Protein AF-A0A964N5S8-F1 (afdb_monomer)

Radius of gyration: 15.38 Å; Cα contacts (8 Å, |Δi|>4): 65; chains: 1; bounding box: 30×40×35 Å

Sequence (64 aa):
MATSTPTGPHSLATASGLLLGTVSAAMAVGACVGWLLGAGGLGLLVGAVVGIPLAVFVVYRVYS

Nearest PDB structures (foldseek):
  6x89-assembly1_X1  TM=6.660E-01  e=9.939E-01  Vigna radiata
  8esz-assembly1_C2  TM=6.580E-01  e=1.955E+00  Drosophila melanogaster
  7aqq-assembly1_f  TM=4.742E-01  e=9.939E-01  Arabidopsis thaliana
  7ard-assembly1_f  TM=7.665E-01  e=6.288E+00  Polytomella sp. Pringsheim 198.80

Foldseek 3Di:
DDDPDPPDPDHPVVLVCLLVVQLVVLLVQQLVVCVVVVHSPVSSVVSNVVSNVVSVVVSVVVVD

Secondary structure (DSSP, 8-state):
-------SSS-HHHHHHHHHHHHHHHHHHHHHHHHHTT-HHHHHHHHHHHHHHHHHHHHHHHH-

Solvent-accessible surface area (backbone atoms only — not comparable to full-atom values): 3482 Å² total; per-residue (Å²): 134,87,80,81,76,73,86,54,103,72,41,70,71,59,53,52,46,50,36,53,50,39,26,52,50,29,24,52,52,20,24,53,5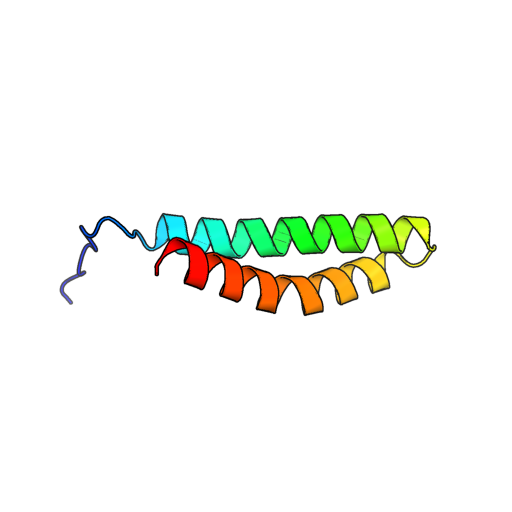3,14,43,77,72,76,37,36,71,59,15,28,50,51,12,42,67,56,12,53,61,51,18,54,50,52,52,50,68,73,76,107

Structure (mmCIF, N/CA/C/O backbone):
data_AF-A0A964N5S8-F1
#
_entry.id   AF-A0A964N5S8-F1
#
loop_
_atom_site.group_PDB
_atom_site.id
_atom_site.type_symbol
_atom_site.label_atom_id
_atom_site.label_alt_id
_atom_site.label_comp_id
_atom_site.label_asym_id
_atom_site.label_entity_id
_atom_site.label_seq_id
_atom_site.pdbx_PDB_ins_code
_atom_site.Cartn_x
_atom_site.Cartn_y
_atom_site.Cartn_z
_atom_site.occupancy
_atom_site.B_iso_or_equiv
_atom_site.auth_seq_id
_atom_site.auth_comp_id
_atom_site.auth_asym_id
_atom_site.auth_atom_id
_atom_site.pdbx_PDB_model_num
ATOM 1 N N . MET A 1 1 ? -10.977 31.467 20.180 1.00 58.88 1 MET A N 1
ATOM 2 C CA . MET A 1 1 ? -11.195 30.238 19.388 1.00 58.88 1 MET A CA 1
ATOM 3 C C . MET A 1 1 ? -11.111 29.068 20.357 1.00 58.88 1 MET A C 1
ATOM 5 O O . MET A 1 1 ? -10.019 28.760 20.807 1.00 58.88 1 MET A O 1
ATOM 9 N N . ALA A 1 2 ? -12.247 28.539 20.820 1.00 44.09 2 ALA A N 1
ATOM 10 C CA . ALA A 1 2 ? -12.251 27.463 21.812 1.00 44.09 2 ALA A CA 1
ATOM 11 C C . ALA A 1 2 ? -11.900 26.137 21.123 1.00 44.09 2 ALA A C 1
ATOM 13 O O . ALA A 1 2 ? -12.588 25.718 20.195 1.00 44.09 2 ALA A O 1
ATOM 14 N N . THR A 1 3 ? -10.805 25.513 21.544 1.00 53.88 3 THR A N 1
ATOM 15 C CA . THR A 1 3 ? -10.361 24.196 21.083 1.00 53.88 3 THR A CA 1
ATOM 16 C C . THR A 1 3 ? -11.244 23.130 21.723 1.00 53.88 3 THR A C 1
ATOM 18 O O . THR A 1 3 ? -11.141 22.875 22.921 1.00 53.88 3 THR A O 1
ATOM 21 N N . SER A 1 4 ? -12.138 22.517 20.950 1.00 49.84 4 SER A N 1
ATOM 22 C CA . SER A 1 4 ? -12.918 21.363 21.396 1.00 49.84 4 SER A CA 1
ATOM 23 C C . SER A 1 4 ? -11.991 20.156 21.556 1.00 49.84 4 SER A C 1
ATOM 25 O O . SER A 1 4 ? -11.678 19.485 20.573 1.00 49.84 4 SER A O 1
ATOM 27 N N . THR A 1 5 ? -11.527 19.892 22.776 1.00 53.06 5 THR A N 1
ATOM 28 C CA . THR A 1 5 ? -10.861 18.636 23.143 1.00 53.06 5 THR A CA 1
ATOM 29 C C . THR A 1 5 ? -11.853 17.488 22.929 1.00 53.06 5 THR A C 1
ATOM 31 O O . THR A 1 5 ? -12.857 17.434 23.641 1.00 53.06 5 THR A O 1
ATOM 34 N N . PRO A 1 6 ? -11.642 16.577 21.963 1.00 56.69 6 PRO A N 1
ATOM 35 C CA . PRO A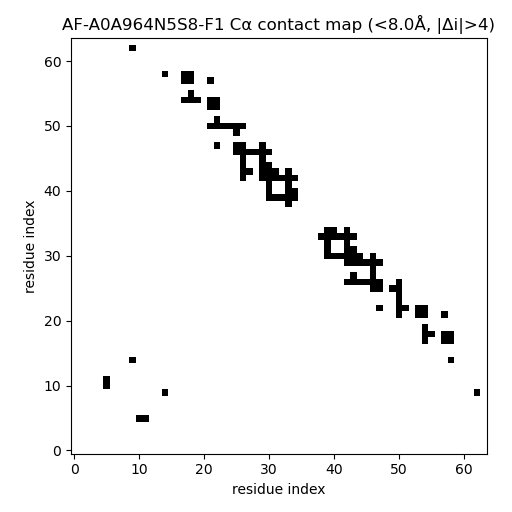 1 6 ? -12.532 15.439 21.790 1.00 56.69 6 PRO A CA 1
ATOM 36 C C . PRO A 1 6 ? -12.291 14.473 22.959 1.00 56.69 6 PRO A C 1
ATOM 38 O O . PRO A 1 6 ? -11.294 13.759 22.977 1.00 56.69 6 PRO A O 1
ATOM 41 N N . THR A 1 7 ? -13.176 14.461 23.958 1.00 57.97 7 THR A N 1
ATOM 42 C CA . THR A 1 7 ? -13.152 13.505 25.092 1.00 57.97 7 THR A CA 1
ATOM 43 C C . THR A 1 7 ? -14.028 12.270 24.813 1.00 57.97 7 THR A C 1
ATOM 45 O O . THR A 1 7 ? -14.467 11.578 25.723 1.00 57.97 7 THR A O 1
ATOM 48 N N . GLY A 1 8 ? -14.319 11.982 23.541 1.00 62.34 8 GLY A N 1
ATOM 49 C CA . GLY A 1 8 ? -15.009 10.752 23.150 1.00 62.34 8 GLY A CA 1
ATOM 50 C C . GLY A 1 8 ? -14.061 9.543 23.153 1.00 62.34 8 GLY A C 1
ATOM 51 O O . GLY A 1 8 ? -12.854 9.729 22.999 1.00 62.34 8 GLY A O 1
ATOM 52 N N . PRO A 1 9 ? -14.575 8.299 23.229 1.00 65.00 9 PRO A N 1
ATOM 53 C CA . PRO A 1 9 ? -13.778 7.059 23.145 1.00 65.00 9 PRO A CA 1
ATOM 54 C C . PRO A 1 9 ? -12.992 6.893 21.824 1.00 65.00 9 PRO A C 1
ATOM 56 O O . PRO A 1 9 ? -12.323 5.889 21.604 1.00 65.00 9 PRO A O 1
ATOM 59 N N . HIS A 1 10 ? -13.102 7.861 20.918 1.00 63.75 10 HIS A N 1
ATOM 60 C CA . HIS A 1 10 ? -12.669 7.872 19.532 1.00 63.75 10 HIS A CA 1
ATOM 61 C C . HIS A 1 10 ? -11.835 9.143 19.319 1.00 63.75 10 HIS A C 1
ATOM 63 O O . HIS A 1 10 ? -12.360 10.213 19.013 1.00 63.75 10 HIS A O 1
ATOM 69 N N . SER A 1 11 ? -10.527 9.043 19.573 1.00 76.06 11 SER A N 1
ATOM 70 C CA . SER A 1 11 ? -9.591 10.173 19.511 1.00 76.06 11 SER A CA 1
ATOM 71 C C . SER A 1 11 ? -9.003 10.345 18.108 1.00 76.06 11 SER A C 1
ATOM 73 O O . SER A 1 11 ? -8.598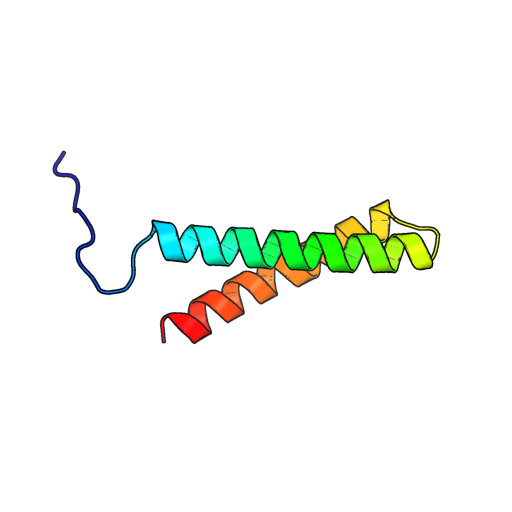 9.372 17.470 1.00 76.06 11 SER A O 1
ATOM 75 N N . LEU A 1 12 ? -8.870 11.597 17.653 1.00 75.00 12 LEU A N 1
ATOM 76 C CA . LEU A 1 12 ? -8.267 11.943 16.356 1.00 75.00 12 LEU A CA 1
ATOM 77 C C . LEU A 1 12 ? -6.842 11.397 16.202 1.00 75.00 12 LEU A C 1
ATOM 79 O O . LEU A 1 12 ? -6.453 11.032 15.097 1.00 75.00 12 LEU A O 1
ATOM 83 N N . ALA A 1 13 ? -6.083 11.310 17.299 1.00 82.38 13 ALA A N 1
ATOM 84 C CA . ALA A 1 13 ? -4.733 10.748 17.297 1.00 82.38 13 ALA A CA 1
ATOM 85 C C . ALA A 1 13 ? -4.733 9.245 16.969 1.00 82.38 13 ALA A C 1
ATOM 87 O O . ALA A 1 13 ? -3.873 8.759 16.238 1.00 82.38 13 ALA A O 1
ATOM 88 N N . THR A 1 14 ? -5.725 8.506 17.468 1.00 80.94 14 THR A N 1
ATOM 89 C CA . THR A 1 14 ? -5.893 7.081 17.164 1.00 80.94 14 THR A CA 1
ATOM 90 C C . THR A 1 14 ? -6.402 6.882 15.739 1.00 80.94 14 THR A C 1
ATOM 92 O O . THR A 1 14 ? -5.946 5.971 15.053 1.00 80.94 14 THR A O 1
ATOM 95 N N . ALA A 1 15 ? -7.308 7.742 15.264 1.00 76.94 15 ALA A N 1
ATOM 96 C CA . ALA A 1 15 ? -7.819 7.689 13.896 1.00 76.94 15 ALA A CA 1
ATOM 97 C C . ALA A 1 15 ? -6.719 7.969 12.857 1.00 76.94 15 ALA A C 1
ATOM 99 O O . ALA A 1 15 ? -6.551 7.195 11.914 1.00 76.94 15 ALA A O 1
ATOM 100 N N . SER A 1 16 ? -5.927 9.029 13.049 1.00 81.56 16 SER A N 1
ATOM 101 C CA . SER A 1 16 ? -4.804 9.353 12.163 1.00 81.56 16 SER A CA 1
ATOM 102 C C . SER A 1 16 ? -3.692 8.305 12.239 1.00 81.56 16 SER A C 1
ATOM 104 O O . SER A 1 16 ? -3.144 7.935 11.202 1.00 81.56 16 SER A O 1
ATOM 106 N N . GLY A 1 17 ? -3.414 7.761 13.428 1.00 86.00 17 GLY A N 1
ATOM 107 C CA . GLY A 1 17 ? -2.479 6.650 13.614 1.00 86.00 17 GLY A CA 1
ATOM 108 C C . GLY A 1 17 ? -2.902 5.379 12.871 1.00 86.00 17 GLY A C 1
ATOM 109 O O . GLY A 1 17 ? -2.082 4.777 12.183 1.00 86.00 17 GLY A O 1
ATOM 110 N N . LEU A 1 18 ? -4.184 5.000 12.938 1.00 83.12 18 LEU A N 1
ATOM 111 C CA . LEU A 1 18 ? -4.732 3.871 12.175 1.00 83.12 18 LEU A CA 1
ATOM 112 C C . LEU A 1 18 ? -4.640 4.106 10.668 1.00 83.12 18 LEU A C 1
ATOM 114 O O . LEU A 1 18 ? -4.242 3.207 9.930 1.00 83.12 18 LEU A O 1
ATOM 118 N N . LEU A 1 19 ? -4.971 5.312 10.210 1.00 82.44 19 LEU A N 1
ATOM 119 C CA . LEU A 1 19 ? -4.959 5.652 8.790 1.00 82.44 19 LEU A CA 1
ATOM 120 C C . LEU A 1 19 ? -3.525 5.639 8.231 1.00 82.44 19 LEU A C 1
ATOM 122 O O . LEU A 1 19 ? -3.253 4.973 7.237 1.00 82.44 19 LEU A O 1
ATOM 126 N N . LEU A 1 20 ? -2.572 6.283 8.909 1.00 88.12 20 LEU A N 1
ATOM 127 C CA . LEU A 1 20 ? -1.163 6.277 8.497 1.00 88.12 20 LEU A CA 1
ATOM 128 C C . LEU A 1 20 ? -0.514 4.892 8.649 1.00 88.12 20 LEU A C 1
ATOM 130 O O . LEU A 1 20 ? 0.261 4.473 7.786 1.00 88.12 20 LEU A O 1
ATOM 134 N N . GLY A 1 21 ? -0.841 4.157 9.715 1.00 90.06 21 GLY A N 1
ATOM 135 C CA . GLY A 1 21 ? -0.345 2.801 9.958 1.00 90.06 21 GLY A CA 1
ATOM 136 C C . GLY A 1 21 ? -0.799 1.805 8.889 1.00 90.06 21 GLY A C 1
ATOM 137 O O . GLY A 1 21 ? 0.006 1.038 8.369 1.00 90.06 21 GLY A O 1
ATOM 138 N N . THR A 1 22 ? -2.070 1.851 8.494 1.00 85.50 22 THR A N 1
ATOM 139 C CA . THR A 1 22 ? -2.609 0.971 7.443 1.00 85.50 22 THR A CA 1
ATOM 140 C C . THR A 1 22 ? -2.074 1.322 6.055 1.00 85.50 22 THR A C 1
ATOM 142 O O . THR A 1 22 ? -1.677 0.416 5.320 1.00 85.50 22 THR A O 1
ATOM 145 N N . VAL A 1 23 ? -1.972 2.612 5.707 1.00 87.25 23 VAL A N 1
ATOM 146 C CA . VA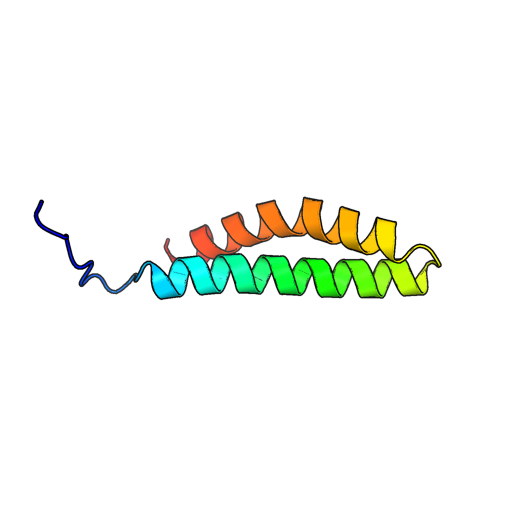L A 1 23 ? -1.365 3.042 4.433 1.00 87.25 23 VAL A CA 1
ATOM 147 C C . VAL A 1 23 ? 0.109 2.637 4.360 1.00 87.25 23 VAL A C 1
ATOM 149 O O . VAL A 1 23 ? 0.537 2.082 3.350 1.00 87.25 23 VAL A O 1
ATOM 152 N N . SER A 1 24 ? 0.889 2.872 5.420 1.00 86.56 24 SER A N 1
ATOM 153 C CA . SER A 1 24 ? 2.312 2.498 5.446 1.00 86.56 24 SER A CA 1
ATOM 154 C C . SER A 1 24 ? 2.520 0.982 5.383 1.00 86.56 24 SER A C 1
ATOM 156 O O . SER A 1 24 ? 3.397 0.526 4.649 1.00 86.56 24 SER A O 1
ATOM 158 N N . ALA A 1 25 ? 1.679 0.190 6.056 1.00 84.81 25 ALA A N 1
ATOM 159 C CA . ALA A 1 25 ? 1.706 -1.267 5.949 1.00 84.81 25 ALA A CA 1
ATOM 160 C C . ALA A 1 25 ? 1.387 -1.744 4.521 1.00 84.81 25 ALA A C 1
ATOM 162 O O . ALA A 1 25 ? 2.104 -2.582 3.977 1.00 84.81 25 ALA A O 1
ATOM 163 N N . ALA A 1 26 ? 0.364 -1.177 3.877 1.00 84.62 26 ALA A N 1
ATOM 164 C CA . ALA A 1 26 ? 0.005 -1.513 2.499 1.00 84.62 26 ALA A CA 1
ATOM 165 C C . ALA A 1 26 ? 1.104 -1.127 1.492 1.00 84.62 26 ALA A C 1
ATOM 167 O O . ALA A 1 26 ? 1.429 -1.913 0.601 1.00 84.62 26 ALA A O 1
ATOM 168 N N . MET A 1 27 ? 1.729 0.041 1.670 1.00 77.44 27 MET A N 1
ATOM 169 C CA . MET A 1 27 ? 2.903 0.473 0.902 1.00 77.44 27 MET A CA 1
ATOM 170 C C . MET A 1 27 ? 4.081 -0.486 1.072 1.00 77.44 27 MET A C 1
ATOM 172 O O . MET A 1 27 ? 4.706 -0.857 0.082 1.00 77.44 27 MET A O 1
ATOM 176 N N . ALA A 1 28 ? 4.373 -0.911 2.305 1.00 87.19 28 ALA A N 1
ATOM 177 C CA . ALA A 1 28 ? 5.456 -1.847 2.589 1.00 87.19 28 ALA A CA 1
ATOM 178 C C . ALA A 1 28 ? 5.208 -3.216 1.937 1.00 87.19 28 ALA A C 1
ATOM 180 O O . ALA A 1 28 ? 6.111 -3.771 1.311 1.00 87.19 28 ALA A O 1
ATOM 181 N N . VAL A 1 29 ? 3.976 -3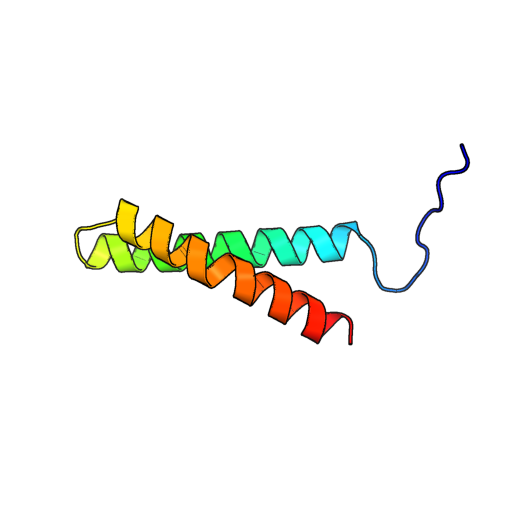.734 2.016 1.00 85.75 29 VAL A N 1
ATOM 182 C CA . VAL A 1 29 ? 3.588 -4.989 1.353 1.00 85.75 29 VAL A CA 1
ATOM 183 C C . VAL A 1 29 ? 3.681 -4.848 -0.166 1.00 85.75 29 VAL A C 1
ATOM 185 O O . VAL A 1 29 ? 4.309 -5.683 -0.814 1.00 85.75 29 VAL A O 1
ATOM 188 N N . GLY A 1 30 ? 3.128 -3.776 -0.739 1.00 78.19 30 GLY A N 1
ATOM 189 C CA . GLY A 1 30 ? 3.196 -3.512 -2.176 1.00 78.19 30 GLY A CA 1
ATOM 190 C C . GLY A 1 30 ? 4.633 -3.378 -2.679 1.00 78.19 30 GLY A C 1
ATOM 191 O O . GLY A 1 30 ? 4.991 -3.993 -3.682 1.00 78.19 30 GLY A O 1
ATOM 192 N N . ALA A 1 31 ? 5.487 -2.650 -1.958 1.00 83.25 31 ALA A N 1
ATOM 193 C CA . ALA A 1 31 ? 6.904 -2.512 -2.281 1.00 83.25 31 ALA A CA 1
ATOM 194 C C . ALA A 1 31 ? 7.644 -3.855 -2.209 1.00 83.25 31 ALA A C 1
ATOM 196 O O . ALA A 1 31 ? 8.434 -4.157 -3.100 1.00 83.25 31 ALA A O 1
ATOM 197 N N . CYS A 1 32 ? 7.355 -4.682 -1.199 1.00 82.62 32 CYS A N 1
ATOM 198 C CA . CYS A 1 32 ? 7.943 -6.014 -1.052 1.00 82.62 32 CYS A CA 1
ATOM 199 C C . CYS A 1 32 ? 7.546 -6.934 -2.222 1.00 82.62 32 CYS A C 1
ATOM 201 O O . CYS A 1 32 ? 8.402 -7.567 -2.842 1.00 82.62 32 CYS A O 1
ATOM 203 N N . VAL A 1 33 ? 6.263 -6.931 -2.599 1.00 79.50 33 VAL A N 1
ATOM 204 C CA . VAL A 1 33 ? 5.750 -7.701 -3.745 1.00 79.50 33 VAL A CA 1
ATOM 205 C C . VAL A 1 33 ? 6.316 -7.179 -5.069 1.00 79.50 33 VAL A C 1
ATOM 207 O O . VAL A 1 33 ? 6.770 -7.967 -5.895 1.00 79.50 33 VAL A O 1
ATOM 210 N N . GLY A 1 34 ? 6.358 -5.864 -5.282 1.00 78.19 34 GLY A N 1
ATOM 211 C CA . GLY A 1 34 ? 6.952 -5.295 -6.495 1.00 78.19 34 GLY A CA 1
ATOM 212 C C . GLY A 1 34 ? 8.445 -5.555 -6.598 1.00 78.19 34 GLY A C 1
ATOM 213 O O . GLY A 1 34 ? 8.936 -5.804 -7.694 1.00 78.19 34 GLY A O 1
ATOM 214 N N . TRP A 1 35 ? 9.168 -5.542 -5.477 1.00 79.19 35 TRP A N 1
ATOM 215 C CA . TRP A 1 35 ? 10.587 -5.886 -5.449 1.00 79.19 35 TRP A CA 1
ATOM 216 C C . TRP A 1 35 ? 10.815 -7.342 -5.874 1.00 79.19 35 TRP A C 1
ATOM 218 O O . TRP A 1 35 ? 11.671 -7.588 -6.721 1.00 79.19 35 TRP A O 1
ATOM 228 N N . LEU A 1 36 ? 9.985 -8.280 -5.398 1.00 78.56 36 LEU A N 1
ATOM 229 C CA . LEU A 1 36 ? 10.008 -9.686 -5.833 1.00 78.56 36 LEU A CA 1
ATOM 230 C C . LEU A 1 36 ? 9.725 -9.859 -7.337 1.00 78.56 36 LEU A C 1
ATOM 232 O O . LEU A 1 36 ? 10.278 -10.759 -7.962 1.00 78.56 36 LEU A O 1
ATOM 236 N N . LEU A 1 37 ? 8.898 -8.992 -7.928 1.00 82.31 37 LEU A N 1
ATOM 237 C CA . LEU A 1 37 ? 8.590 -8.983 -9.366 1.00 82.3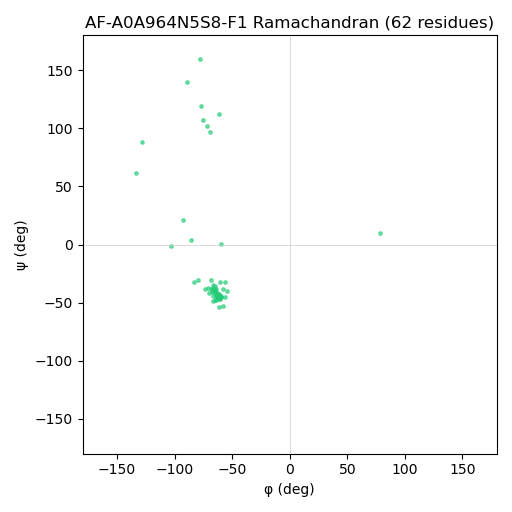1 37 LEU A CA 1
ATOM 238 C C . LEU A 1 37 ? 9.605 -8.176 -10.209 1.00 82.31 37 LEU A C 1
ATOM 240 O O . LEU A 1 37 ? 9.410 -8.020 -11.413 1.00 82.31 37 LEU A O 1
ATOM 244 N N . GLY A 1 38 ? 10.680 -7.650 -9.606 1.00 78.06 38 GLY A N 1
ATOM 245 C CA . GLY A 1 38 ? 11.704 -6.850 -10.294 1.00 78.06 38 GLY A CA 1
ATOM 246 C C . GLY A 1 38 ? 11.304 -5.393 -10.573 1.00 78.06 38 GLY A C 1
ATOM 247 O O . GLY A 1 38 ? 12.020 -4.679 -11.271 1.00 78.06 38 GLY A O 1
ATOM 248 N N . ALA A 1 39 ? 10.184 -4.927 -10.014 1.00 78.00 39 ALA A N 1
ATOM 249 C CA . ALA A 1 39 ? 9.610 -3.598 -10.216 1.00 78.00 39 ALA A CA 1
ATOM 250 C C . ALA A 1 39 ? 9.193 -2.943 -8.882 1.00 78.00 39 ALA A C 1
ATOM 252 O O . ALA A 1 39 ? 8.024 -2.618 -8.655 1.00 78.00 39 ALA A O 1
ATOM 253 N N . GLY A 1 40 ? 10.161 -2.719 -7.986 1.00 76.44 40 GLY A N 1
ATOM 254 C CA . GLY A 1 40 ? 9.919 -2.183 -6.635 1.00 76.44 40 GLY A CA 1
ATOM 255 C C . GLY A 1 40 ? 9.136 -0.862 -6.600 1.00 76.44 40 GLY A C 1
ATOM 256 O O . GLY A 1 40 ? 8.232 -0.709 -5.782 1.00 76.44 40 GLY A O 1
ATOM 257 N N . GLY A 1 41 ? 9.412 0.063 -7.529 1.00 81.44 41 GLY A N 1
ATOM 258 C CA . GLY A 1 41 ? 8.691 1.340 -7.627 1.00 81.44 41 GLY A CA 1
ATOM 259 C C . GLY A 1 41 ? 7.216 1.189 -8.023 1.00 81.44 41 GLY A C 1
ATOM 260 O O . GLY A 1 41 ? 6.358 1.862 -7.456 1.00 81.44 41 GLY A O 1
ATOM 261 N N . LEU A 1 42 ? 6.901 0.266 -8.940 1.00 81.44 42 LEU A N 1
ATOM 262 C CA . LEU A 1 42 ? 5.515 -0.035 -9.319 1.00 81.44 42 LEU A CA 1
ATOM 263 C C . LEU A 1 42 ? 4.774 -0.763 -8.198 1.00 81.44 42 LEU A C 1
ATOM 265 O O . LEU A 1 42 ? 3.608 -0.467 -7.958 1.00 81.44 42 LEU A O 1
ATOM 269 N N . GLY A 1 43 ? 5.443 -1.657 -7.469 1.00 77.81 43 GLY A N 1
ATOM 270 C CA . GLY A 1 43 ? 4.852 -2.285 -6.287 1.00 77.81 43 GLY A CA 1
ATOM 271 C C . GLY A 1 43 ? 4.501 -1.284 -5.197 1.00 77.81 43 GLY A C 1
ATOM 272 O O . GLY A 1 43 ? 3.410 -1.349 -4.635 1.00 77.81 43 GLY A O 1
ATOM 273 N N . LEU A 1 44 ? 5.387 -0.319 -4.936 1.00 81.06 44 LEU A N 1
ATOM 274 C CA . LEU A 1 44 ? 5.108 0.765 -3.997 1.00 81.06 44 LEU A CA 1
ATOM 275 C C . LEU A 1 44 ? 3.917 1.612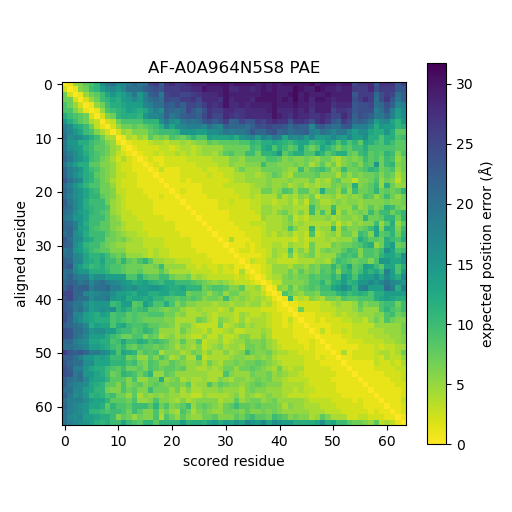 -4.472 1.00 81.06 44 LEU A C 1
ATOM 277 O O . LEU A 1 44 ? 3.014 1.881 -3.686 1.00 81.06 44 LEU A O 1
ATOM 281 N N . LEU A 1 45 ? 3.860 1.964 -5.763 1.00 83.12 45 LEU A N 1
ATOM 282 C CA . LEU A 1 45 ? 2.739 2.714 -6.341 1.00 83.12 45 LEU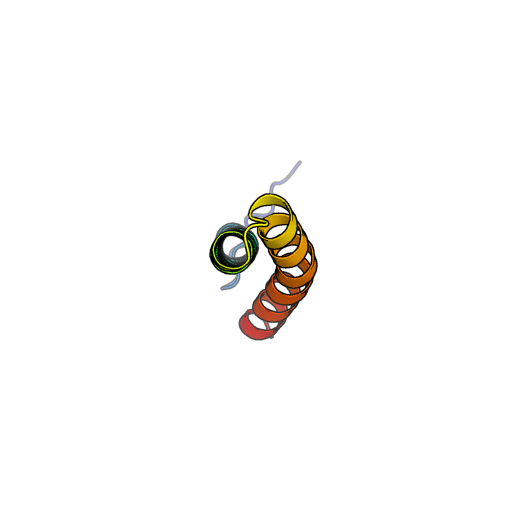 A CA 1
ATOM 283 C C . LEU A 1 45 ? 1.406 1.957 -6.223 1.00 83.12 45 LEU A C 1
ATOM 285 O O . LEU A 1 45 ? 0.405 2.530 -5.802 1.00 83.12 45 LEU A O 1
ATOM 289 N N . VAL A 1 46 ? 1.376 0.669 -6.561 1.00 86.38 46 VAL A N 1
ATOM 290 C CA . VAL A 1 46 ? 0.162 -0.157 -6.449 1.00 86.38 46 VAL A CA 1
ATOM 291 C C . VAL A 1 46 ? -0.240 -0.333 -4.982 1.00 86.38 46 VAL A C 1
ATOM 293 O O . VAL A 1 46 ? -1.419 -0.203 -4.650 1.00 86.38 46 VAL A O 1
ATOM 296 N N . GLY A 1 47 ? 0.734 -0.541 -4.091 1.00 81.88 47 GLY A N 1
ATOM 297 C CA . GLY A 1 47 ? 0.525 -0.572 -2.642 1.00 81.88 47 GLY A CA 1
ATOM 298 C C . GLY A 1 47 ? -0.092 0.721 -2.107 1.00 81.88 47 GLY A C 1
ATOM 299 O O . GLY A 1 47 ? -0.991 0.661 -1.272 1.00 81.88 47 GLY A O 1
ATOM 300 N N . ALA A 1 48 ? 0.307 1.880 -2.641 1.00 78.56 48 ALA A N 1
ATOM 301 C CA . ALA A 1 48 ? -0.297 3.178 -2.336 1.00 78.56 48 ALA A CA 1
ATOM 302 C C . ALA A 1 48 ? -1.773 3.235 -2.732 1.00 78.56 48 ALA A C 1
ATOM 304 O O . ALA A 1 48 ? -2.638 3.569 -1.922 1.00 78.56 48 ALA A O 1
ATOM 305 N N . VAL A 1 49 ? -2.044 2.909 -3.999 1.00 90.12 49 VAL A N 1
ATOM 306 C CA . VAL A 1 49 ? -3.361 3.054 -4.625 1.00 90.12 49 VAL A CA 1
ATOM 307 C C . VAL A 1 49 ? -4.388 2.141 -3.961 1.00 90.12 49 VAL A C 1
ATOM 309 O O . VAL A 1 49 ? -5.523 2.560 -3.762 1.00 90.12 49 VAL A O 1
ATOM 312 N N . VAL A 1 50 ? -3.993 0.925 -3.575 1.00 82.81 50 VAL A N 1
ATOM 313 C CA . VAL A 1 50 ? -4.859 -0.022 -2.851 1.00 82.81 50 VAL A CA 1
ATOM 314 C C . VAL A 1 50 ? -4.878 0.261 -1.342 1.00 82.81 50 VAL A C 1
ATOM 316 O O . VAL A 1 50 ? -5.904 0.080 -0.686 1.00 82.81 50 VAL A O 1
ATOM 319 N N . GLY A 1 51 ? -3.772 0.747 -0.776 1.00 78.31 51 GLY A N 1
ATOM 320 C CA . GLY A 1 51 ? -3.634 1.030 0.651 1.00 78.31 51 GLY A CA 1
ATOM 321 C C . GLY A 1 51 ? -4.497 2.185 1.148 1.00 78.31 51 GLY A C 1
ATOM 322 O O . GLY A 1 51 ? -5.097 2.075 2.214 1.00 78.31 51 GLY A O 1
ATOM 323 N N . ILE A 1 52 ? -4.610 3.269 0.374 1.00 80.19 52 ILE A N 1
ATOM 324 C CA . ILE A 1 52 ? -5.441 4.435 0.725 1.00 80.19 52 ILE A CA 1
ATOM 325 C C . ILE A 1 52 ? -6.925 4.061 0.935 1.00 80.19 52 ILE A C 1
ATOM 327 O O . ILE A 1 52 ? -7.454 4.369 2.005 1.00 80.19 52 ILE A O 1
ATOM 331 N N . PRO A 1 53 ? -7.625 3.382 0.002 1.00 82.81 53 PRO A N 1
ATOM 332 C CA . PRO A 1 53 ? -9.017 2.988 0.223 1.00 82.81 53 PRO A CA 1
ATOM 333 C C . PRO A 1 53 ? -9.166 1.938 1.334 1.00 82.81 53 PRO A C 1
ATOM 335 O O . PRO A 1 53 ? -10.131 1.994 2.098 1.00 82.81 53 PRO A O 1
ATOM 338 N N . LEU A 1 54 ? -8.205 1.018 1.482 1.00 78.75 54 LEU A N 1
ATOM 339 C CA . LEU A 1 54 ? -8.225 0.011 2.548 1.00 78.75 54 LEU A CA 1
ATOM 340 C C . LEU A 1 54 ? -8.092 0.652 3.939 1.00 78.75 54 LEU A C 1
ATOM 342 O O . LEU A 1 54 ? -8.803 0.263 4.864 1.00 78.75 54 LEU A O 1
ATOM 346 N N . ALA A 1 55 ? -7.251 1.677 4.078 1.00 71.44 55 ALA A N 1
ATOM 347 C CA . ALA A 1 55 ? -7.111 2.453 5.306 1.00 71.44 55 ALA A CA 1
ATOM 348 C C . ALA A 1 55 ? -8.426 3.126 5.722 1.00 71.44 55 ALA A C 1
ATOM 350 O O . ALA A 1 55 ? -8.833 3.038 6.881 1.00 71.44 55 ALA A O 1
ATOM 351 N N . VAL A 1 56 ? -9.128 3.741 4.764 1.00 78.88 56 VAL A N 1
ATOM 352 C CA . VAL A 1 56 ? -10.444 4.358 4.999 1.00 78.88 56 VAL A CA 1
ATOM 353 C C . VAL A 1 56 ? -11.462 3.312 5.456 1.0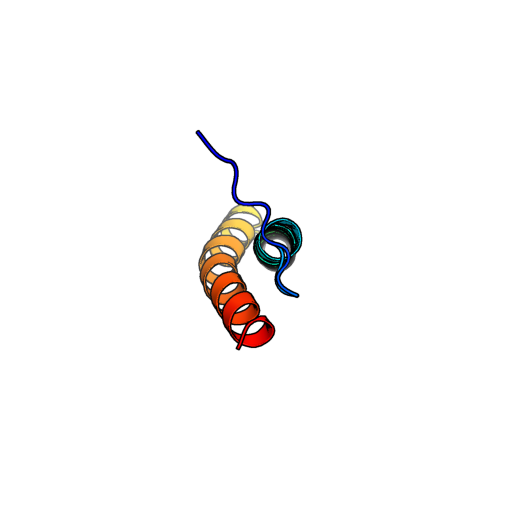0 78.88 56 VAL A C 1
ATOM 355 O O . VAL A 1 56 ? -12.189 3.547 6.422 1.00 78.88 56 VAL A O 1
ATOM 358 N N . PHE A 1 57 ? -11.482 2.141 4.814 1.00 82.75 57 PHE A N 1
ATOM 359 C CA . PHE A 1 57 ? -12.362 1.039 5.203 1.00 82.75 57 PHE A CA 1
ATOM 360 C C . PHE A 1 57 ? -12.091 0.552 6.633 1.00 82.75 57 PHE A C 1
ATOM 362 O O . PHE A 1 57 ? -13.030 0.379 7.410 1.00 82.75 57 PHE A O 1
ATOM 369 N N . VAL A 1 58 ? -10.821 0.378 7.013 1.00 81.75 58 VAL A N 1
ATOM 370 C CA . VAL A 1 58 ? -10.442 -0.043 8.372 1.00 81.75 58 VAL A CA 1
ATOM 371 C C . VAL A 1 58 ? -10.892 0.980 9.414 1.00 81.75 58 VAL A C 1
ATOM 373 O O . VAL A 1 58 ? -11.447 0.585 10.437 1.00 81.75 58 VAL A O 1
ATOM 376 N N . VAL A 1 59 ? -10.711 2.279 9.155 1.00 77.19 59 VAL A N 1
ATOM 377 C CA . VAL A 1 59 ? -11.181 3.332 10.070 1.00 77.19 59 VAL A CA 1
ATOM 378 C C . VAL A 1 59 ? -12.697 3.266 10.235 1.00 77.19 59 VAL A C 1
ATOM 380 O O . VAL A 1 59 ? -13.171 3.250 11.369 1.00 77.19 59 VAL A O 1
ATOM 383 N N . TYR A 1 60 ? -13.448 3.146 9.136 1.00 83.06 60 TYR A N 1
ATOM 384 C CA . TYR A 1 60 ? -14.903 2.986 9.202 1.00 83.06 60 TYR A CA 1
ATOM 385 C C . TYR A 1 60 ? -15.307 1.782 10.048 1.00 83.06 60 TYR A C 1
ATOM 387 O O . TYR A 1 60 ? -16.173 1.909 10.900 1.00 83.06 60 TYR A O 1
ATOM 395 N N . ARG A 1 61 ? -14.646 0.638 9.859 1.00 84.50 61 ARG A N 1
ATOM 396 C CA . ARG A 1 61 ? -14.952 -0.605 10.580 1.00 84.50 61 ARG A CA 1
ATOM 397 C C . ARG A 1 61 ? -14.602 -0.525 12.073 1.00 84.50 61 ARG A C 1
ATOM 399 O O . ARG A 1 61 ? -15.215 -1.213 12.880 1.00 84.50 61 ARG A O 1
ATOM 406 N N . VAL A 1 62 ? -13.583 0.244 12.451 1.00 80.94 62 VAL A N 1
ATOM 407 C CA . VAL A 1 62 ? -13.172 0.397 13.860 1.00 80.94 62 VAL A CA 1
ATOM 408 C C . VAL A 1 62 ? -14.064 1.390 14.609 1.00 80.94 62 VAL A C 1
ATOM 410 O O . VAL A 1 62 ? -14.240 1.237 15.814 1.00 80.94 62 VAL A O 1
ATOM 413 N N . TYR A 1 63 ? -14.603 2.393 13.913 1.00 72.94 63 TYR A N 1
ATOM 414 C CA . TYR A 1 63 ? -15.382 3.488 14.506 1.00 72.94 63 TYR A CA 1
ATOM 415 C C . TYR A 1 63 ? -16.908 3.346 14.307 1.00 72.94 63 TYR A C 1
ATOM 417 O O . TYR A 1 63 ? -17.651 4.212 14.769 1.00 72.94 63 TYR A O 1
ATOM 425 N N . SER A 1 64 ? -17.372 2.299 13.612 1.00 68.31 64 SER A N 1
ATOM 426 C CA . SER A 1 64 ? -18.787 1.896 13.494 1.00 68.31 64 SER A CA 1
ATOM 427 C C . SER A 1 64 ? -19.207 0.964 14.623 1.00 68.31 64 SER A C 1
ATOM 429 O O . SER A 1 64 ? -20.300 1.181 15.184 1.00 68.31 64 SER A O 1
#

Mean predicted aligned error: 8.97 Å

pLDDT: mean 77.31, std 10.09, range [44.09, 90.12]